Protein AF-A0A0R3UGG4-F1 (afdb_monomer_lite)

Secondary structure (DSSP, 8-state):
-EEEEEE---SEETTEE-S---S-SSEEEEEE-SS-EEEEEEEEEEEETTTEEEEEEEEEETT-SSPEEEEEEEE----SSSPPPHHHHHHHHHHHHHHHHHS---TTSPPPEEEE-

Foldseek 3Di:
DEEEEEEEAACDDPNDGFDDDPADPAAWDWDDDPVFIKIKHFPDWDDDDDFWIKTWIFIGTPPGDHTDTYIYIYGHDQDPVDGDDPVSVVVVVVVVVVCCVVDPPDPVYDHYHYDYD

Radius of gyration: 15.1 Å; chains: 1; bounding box: 33×33×38 Å

InterPro domains:
  IPR000242 Tyrosine-specific protein phosphatase, PTPase domain [PF00102] (5-116)
  IPR000242 Tyrosine-specific protein phosphatase, PTPase domain [PR00700] (68-85)
  IPR000242 Tyrosine-specific protein phosphatase, PTPase domain [PR00700] (111-117)
  IPR000242 Tyrosine-specific protein phosphatase, PTPase domain [PS50055] (1-117)
  IPR029021 Protein-tyrosine phosphatase-like [G3DSA:3.90.190.10] (2-117)
  IPR029021 Protein-tyrosine phosphatase-like [SSF52799] (7-117)
  IPR050348 Protein-Tyrosine Phosphatase [PTHR19134] (8-116)

Sequence (117 aa):
MSLFVSLLPRVQEDGKRKCEQYWPDEGTEIFVSATRSVRVTNVKEVTFGKNLISRMLLIQPLNETVPLQVTQYHYTEWPDYEVPDLDTFYELVTAQMRFMRNHSVSADHGPAIVHCR

Organism: Mesocestoides corti (NCBI:txid53468)

pLDDT: mean 77.74, std 14.3, range [47.31, 96.81]

Structure (mmCIF, N/CA/C/O backbone):
data_AF-A0A0R3UGG4-F1
#
_entry.id   AF-A0A0R3UGG4-F1
#
loop_
_atom_site.group_PDB
_atom_site.id
_atom_site.type_symbol
_atom_site.label_atom_id
_atom_site.label_alt_id
_atom_site.label_comp_id
_atom_site.label_asym_id
_atom_site.label_entity_id
_atom_site.label_seq_id
_atom_site.pdbx_PDB_ins_code
_atom_site.Cartn_x
_atom_site.Cartn_y
_atom_site.Cartn_z
_atom_site.occupancy
_atom_site.B_iso_or_equiv
_atom_site.auth_seq_id
_atom_site.auth_comp_id
_atom_site.auth_asym_id
_atom_site.auth_atom_id
_atom_site.pdbx_PDB_model_num
ATOM 1 N N . MET A 1 1 ? -2.333 4.538 -13.208 1.00 51.28 1 MET A N 1
ATOM 2 C CA . MET A 1 1 ? -2.135 4.365 -11.760 1.00 51.28 1 MET A CA 1
ATOM 3 C C . MET A 1 1 ? -3.274 3.504 -11.260 1.00 51.28 1 MET A C 1
ATOM 5 O O . MET A 1 1 ? -4.422 3.895 -11.429 1.00 51.28 1 MET A O 1
ATOM 9 N N . SER A 1 2 ? -2.973 2.303 -10.773 1.00 57.53 2 SER A N 1
ATOM 10 C CA . SER A 1 2 ? -4.003 1.325 -10.394 1.00 57.53 2 SER A CA 1
ATOM 11 C C . SER A 1 2 ? -4.303 1.414 -8.898 1.00 57.53 2 SER A C 1
ATOM 13 O O . SER A 1 2 ? -3.396 1.637 -8.093 1.00 57.53 2 SER A O 1
ATOM 15 N N . LEU A 1 3 ? -5.577 1.263 -8.532 1.00 58.97 3 LEU A N 1
ATOM 16 C CA . LEU A 1 3 ? -6.040 1.268 -7.145 1.00 58.97 3 LEU A CA 1
ATOM 17 C C . LEU A 1 3 ? -6.123 -0.154 -6.611 1.00 58.97 3 LEU A C 1
ATOM 19 O O . LEU A 1 3 ? -6.720 -1.024 -7.243 1.00 58.97 3 LEU A O 1
ATOM 23 N N . PHE A 1 4 ? -5.601 -0.358 -5.413 1.00 63.62 4 PHE A N 1
ATOM 24 C CA . PHE A 1 4 ? -5.751 -1.605 -4.693 1.00 63.62 4 PHE A CA 1
ATOM 25 C C . PHE A 1 4 ? -6.265 -1.300 -3.277 1.00 63.62 4 PHE A C 1
ATOM 27 O O . PHE A 1 4 ? -5.680 -0.512 -2.541 1.00 63.62 4 PHE A O 1
ATOM 34 N N . VAL A 1 5 ? -7.397 -1.877 -2.892 1.00 60.16 5 VAL A N 1
ATOM 35 C CA . VAL A 1 5 ? -8.020 -1.694 -1.578 1.00 60.16 5 VAL A CA 1
ATOM 36 C C . VAL A 1 5 ? -7.999 -3.033 -0.850 1.00 60.16 5 VAL A C 1
ATOM 38 O O . VAL A 1 5 ? -8.557 -4.027 -1.309 1.00 60.16 5 VAL A O 1
ATOM 41 N N . SER A 1 6 ? -7.335 -3.041 0.296 1.00 61.34 6 SER A N 1
ATOM 42 C CA . SER A 1 6 ? -7.209 -4.163 1.215 1.00 61.34 6 SER A CA 1
ATOM 43 C C . SER A 1 6 ? -8.036 -3.875 2.457 1.00 61.34 6 SER A C 1
ATOM 45 O O . SER A 1 6 ? -7.702 -2.987 3.244 1.00 61.34 6 SER A O 1
ATOM 47 N N . LEU A 1 7 ? -9.103 -4.640 2.653 1.00 61.28 7 LEU A N 1
ATOM 48 C CA . LEU A 1 7 ? -9.896 -4.630 3.878 1.00 61.28 7 LEU A CA 1
ATOM 49 C C . LEU A 1 7 ? -9.436 -5.830 4.709 1.00 61.28 7 LEU A C 1
ATOM 51 O O . LEU A 1 7 ? -9.958 -6.932 4.552 1.00 61.28 7 LEU A O 1
ATOM 55 N N . LEU A 1 8 ? -8.394 -5.651 5.521 1.00 59.16 8 LEU A N 1
ATOM 56 C CA . LEU A 1 8 ? -7.836 -6.735 6.325 1.00 59.16 8 LEU A CA 1
ATOM 57 C C . LEU A 1 8 ? -7.867 -6.346 7.806 1.00 59.16 8 LEU A C 1
ATOM 59 O O . LEU A 1 8 ? -7.164 -5.417 8.195 1.00 59.16 8 LEU A O 1
ATOM 63 N N . PRO A 1 9 ? -8.577 -7.088 8.672 1.00 52.25 9 PRO A N 1
ATOM 64 C CA . PRO A 1 9 ? -8.192 -7.099 10.074 1.00 52.25 9 PRO A CA 1
ATOM 65 C C . PRO A 1 9 ? -6.745 -7.608 10.168 1.00 52.25 9 PRO A C 1
ATOM 67 O O . PRO A 1 9 ? -6.289 -8.349 9.289 1.00 52.25 9 PRO A O 1
ATOM 70 N N . ARG A 1 10 ? -6.010 -7.154 11.191 1.00 52.47 10 ARG A N 1
ATOM 71 C CA . ARG A 1 10 ? -4.578 -7.425 11.432 1.00 52.47 10 ARG A CA 1
ATOM 72 C C . ARG A 1 10 ? -4.124 -8.802 10.918 1.00 52.47 10 ARG A C 1
ATOM 74 O O . ARG A 1 10 ? -4.819 -9.804 11.074 1.00 52.47 10 ARG A O 1
ATOM 81 N N . VAL A 1 11 ? -2.891 -8.878 10.400 1.00 52.00 11 VAL A N 1
ATOM 82 C CA . VAL A 1 11 ? -2.247 -10.120 9.900 1.00 52.00 11 VAL A CA 1
ATOM 83 C C . VAL A 1 11 ? -2.361 -11.290 10.905 1.00 52.00 11 VAL A C 1
ATOM 85 O O . VAL A 1 11 ? -2.366 -12.460 10.504 1.00 52.00 11 VAL A O 1
ATOM 88 N N . GLN A 1 12 ? -2.546 -10.985 12.197 1.00 47.31 12 GLN A N 1
ATOM 89 C CA . GLN A 1 12 ? -2.739 -11.936 13.285 1.00 47.31 12 GLN A CA 1
ATOM 90 C C . GLN A 1 12 ? -3.948 -11.566 14.176 1.00 47.31 12 GLN A C 1
ATOM 92 O O . GLN A 1 12 ? -3.874 -10.616 14.951 1.00 47.31 12 GLN A O 1
ATOM 97 N N . GLU A 1 13 ? -5.042 -12.325 14.029 1.00 52.72 13 GLU A N 1
ATOM 98 C CA . GLU A 1 13 ? -6.228 -12.468 14.905 1.00 52.72 13 GLU A CA 1
ATOM 99 C C . GLU A 1 13 ? -6.103 -13.702 15.815 1.00 52.72 13 GLU A C 1
ATOM 101 O O . GLU A 1 13 ? -6.161 -14.812 15.284 1.00 52.72 13 GLU A O 1
ATOM 106 N N . ASP A 1 14 ? -5.919 -13.570 17.134 1.00 52.69 14 ASP A N 1
ATOM 107 C CA . ASP A 1 14 ? -6.029 -14.696 18.089 1.00 52.69 14 ASP A CA 1
ATOM 108 C C . ASP A 1 14 ? -5.084 -15.889 17.780 1.00 52.69 14 ASP A C 1
ATOM 110 O O . ASP A 1 14 ? -5.437 -17.068 17.850 1.00 52.69 14 ASP A O 1
ATOM 114 N N . GLY A 1 15 ? -3.862 -15.577 17.327 1.00 50.62 15 GLY A N 1
ATOM 115 C CA . GLY A 1 15 ? -2.847 -16.569 16.945 1.00 50.62 15 GLY A CA 1
ATOM 116 C C . GLY A 1 15 ? -3.065 -17.242 15.581 1.00 50.62 15 GLY A C 1
ATOM 117 O O . GLY A 1 15 ? -2.235 -18.052 15.165 1.00 50.62 15 GLY A O 1
ATOM 118 N N . LYS A 1 16 ? -4.128 -16.899 14.839 1.00 47.97 16 LYS A N 1
ATOM 119 C CA . LYS A 1 16 ? -4.399 -17.415 13.486 1.00 47.97 16 LYS A CA 1
ATOM 120 C C . LYS A 1 16 ? -4.034 -16.377 12.418 1.00 47.97 16 LYS A C 1
ATOM 122 O O . LYS A 1 16 ? -4.574 -15.272 12.404 1.00 47.97 16 LYS A O 1
ATOM 127 N N . ARG A 1 17 ? -3.155 -16.753 11.474 1.00 53.50 17 ARG A N 1
ATOM 128 C CA . ARG A 1 17 ? -2.850 -15.951 10.268 1.00 53.50 17 ARG A CA 1
ATOM 129 C C . ARG A 1 17 ? -4.136 -15.723 9.473 1.00 53.50 17 ARG A C 1
ATOM 131 O O . ARG A 1 17 ? -4.807 -16.685 9.084 1.00 53.50 17 ARG A O 1
ATOM 138 N N . LYS A 1 18 ? -4.507 -14.453 9.279 1.00 55.84 18 LYS A N 1
ATOM 139 C CA . LYS A 1 18 ? -5.716 -14.068 8.536 1.00 55.84 18 LYS A CA 1
ATOM 140 C C . LYS A 1 18 ? -5.447 -13.832 7.051 1.00 55.84 18 LYS A C 1
ATOM 142 O O . LYS A 1 18 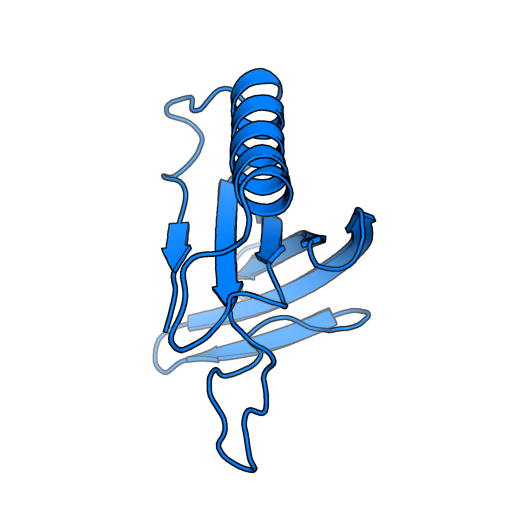? -6.250 -14.257 6.225 1.00 55.84 18 LYS A O 1
ATOM 147 N N . CYS A 1 19 ? -4.31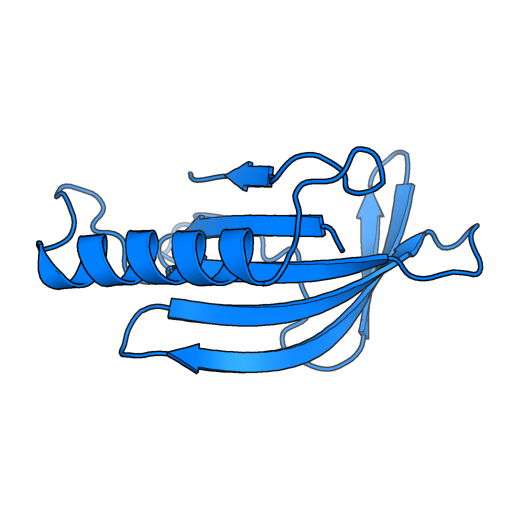0 -13.222 6.729 1.00 64.19 19 CYS A N 1
ATOM 148 C CA . CYS A 1 19 ? -3.846 -12.971 5.370 1.00 64.19 19 CYS A CA 1
ATOM 149 C C . CYS A 1 19 ? -2.316 -13.038 5.323 1.00 64.19 19 CYS A C 1
ATOM 151 O O . CYS A 1 19 ? -1.648 -12.825 6.335 1.00 64.19 19 CYS A O 1
ATOM 153 N N . GLU A 1 20 ? -1.780 -13.342 4.148 1.00 72.94 20 GLU A N 1
ATOM 154 C CA . GLU A 1 20 ? -0.356 -13.209 3.871 1.00 72.94 20 GLU A CA 1
ATOM 155 C C . GLU A 1 20 ? -0.027 -11.748 3.579 1.00 72.94 20 GLU A C 1
ATOM 157 O O . GLU A 1 20 ? -0.758 -11.072 2.856 1.00 72.94 20 GLU A O 1
ATOM 162 N N . GLN A 1 21 ? 1.083 -11.261 4.119 1.00 82.12 21 GLN A N 1
ATOM 163 C CA . GLN A 1 21 ? 1.595 -9.949 3.760 1.00 82.12 21 GLN A CA 1
ATOM 164 C C . GLN A 1 21 ? 2.250 -10.037 2.376 1.00 82.12 21 GLN A C 1
ATOM 166 O O . GLN A 1 21 ? 3.321 -10.612 2.216 1.00 82.12 21 GLN A O 1
ATOM 171 N N . TYR A 1 22 ? 1.581 -9.486 1.362 1.00 86.56 22 TYR A N 1
ATOM 172 C CA . TYR A 1 22 ? 2.038 -9.490 -0.037 1.00 86.56 22 TYR A CA 1
ATOM 173 C C . TYR A 1 22 ? 2.685 -8.155 -0.458 1.00 86.56 22 TYR A C 1
ATOM 175 O O . TYR A 1 22 ? 2.758 -7.833 -1.645 1.00 86.56 22 TYR A O 1
ATOM 183 N N . TRP A 1 23 ? 3.124 -7.353 0.515 1.00 91.94 23 TRP A N 1
ATOM 184 C CA . TRP A 1 23 ? 3.837 -6.090 0.316 1.00 91.94 23 TRP A CA 1
ATOM 185 C C . TRP A 1 23 ? 5.013 -5.986 1.300 1.00 91.94 23 TRP A C 1
ATOM 187 O O . TRP A 1 23 ? 4.919 -6.508 2.412 1.00 91.94 23 TRP A O 1
ATOM 197 N N . PRO A 1 24 ? 6.098 -5.282 0.944 1.00 93.25 24 PRO A N 1
ATOM 198 C CA . PRO A 1 24 ? 7.182 -5.016 1.882 1.00 93.25 24 PRO A CA 1
ATOM 199 C C . PRO A 1 24 ? 6.785 -3.894 2.850 1.00 93.25 24 PRO A C 1
ATOM 201 O O . PRO A 1 24 ? 6.203 -2.893 2.422 1.00 93.25 24 PRO A O 1
ATOM 204 N N . ASP A 1 25 ? 7.126 -4.023 4.133 1.00 87.44 25 ASP A N 1
ATOM 205 C CA . ASP A 1 25 ? 6.950 -2.921 5.093 1.00 87.44 25 ASP A CA 1
ATOM 206 C C . ASP A 1 25 ? 7.865 -1.745 4.740 1.00 87.44 25 ASP A C 1
ATOM 208 O O . ASP A 1 25 ? 7.406 -0.611 4.626 1.00 87.44 25 ASP A O 1
ATOM 212 N N . GLU A 1 26 ? 9.135 -2.023 4.438 1.00 88.69 26 GLU A N 1
ATOM 213 C CA . GLU A 1 26 ? 10.111 -1.027 3.999 1.00 88.69 26 GLU A CA 1
ATOM 214 C C . GLU A 1 26 ? 10.951 -1.542 2.826 1.00 88.69 26 GLU A C 1
ATOM 216 O O . GLU A 1 26 ? 11.255 -2.730 2.708 1.00 88.69 26 GLU A O 1
ATOM 221 N N . GLY A 1 27 ? 11.373 -0.628 1.953 1.00 93.12 27 GLY A N 1
ATOM 222 C CA . GLY A 1 27 ? 12.307 -0.946 0.880 1.00 93.12 27 GLY A CA 1
ATOM 223 C C . GLY A 1 27 ? 11.687 -1.786 -0.237 1.00 93.12 27 GLY A C 1
ATOM 224 O O . GLY A 1 27 ? 10.615 -1.467 -0.751 1.00 93.12 27 GLY A O 1
ATOM 225 N N . THR A 1 28 ? 12.425 -2.795 -0.703 1.00 96.31 28 THR A N 1
ATOM 226 C CA . THR A 1 28 ? 12.089 -3.580 -1.898 1.00 96.31 28 THR A CA 1
ATOM 227 C C . THR A 1 28 ? 12.186 -5.071 -1.623 1.00 96.31 28 THR A C 1
ATOM 229 O O . THR A 1 28 ? 13.206 -5.538 -1.127 1.00 96.31 28 THR A O 1
ATOM 232 N N . GLU A 1 29 ? 11.172 -5.819 -2.045 1.00 96.62 29 GLU A N 1
ATOM 233 C CA . GLU A 1 29 ? 11.115 -7.276 -1.936 1.00 96.62 29 GLU A CA 1
ATOM 234 C C . GLU A 1 29 ? 10.693 -7.908 -3.270 1.00 96.62 29 GLU A C 1
ATOM 236 O O . GLU A 1 29 ? 10.048 -7.272 -4.109 1.00 96.62 29 GLU A O 1
ATOM 241 N N . ILE A 1 30 ? 11.102 -9.157 -3.505 1.00 96.00 30 ILE A N 1
ATOM 242 C CA . ILE A 1 30 ? 10.707 -9.929 -4.686 1.00 96.00 30 ILE A CA 1
ATOM 243 C C . ILE A 1 30 ? 9.663 -10.961 -4.270 1.00 96.00 30 ILE A C 1
ATOM 245 O O . ILE A 1 30 ? 9.962 -11.882 -3.516 1.00 96.00 30 ILE A O 1
ATOM 249 N N . PHE A 1 31 ? 8.468 -10.846 -4.841 1.00 93.94 31 PHE A N 1
ATOM 250 C CA . PHE A 1 31 ? 7.380 -11.800 -4.660 1.00 93.94 31 PHE A CA 1
ATOM 251 C C . PHE A 1 31 ? 7.313 -12.734 -5.867 1.00 93.94 31 PHE A C 1
ATOM 253 O O . PHE A 1 31 ? 7.332 -12.289 -7.019 1.00 93.94 31 PHE A O 1
ATOM 260 N N . VAL A 1 32 ? 7.232 -14.039 -5.607 1.00 93.62 32 VAL A N 1
ATOM 261 C CA . VAL A 1 32 ? 7.241 -15.087 -6.634 1.00 93.62 32 VAL A CA 1
ATOM 262 C C . VAL A 1 32 ? 6.017 -15.980 -6.480 1.00 93.62 32 VAL A C 1
ATOM 264 O O . VAL A 1 32 ? 5.666 -16.414 -5.388 1.00 93.62 32 VAL A O 1
ATOM 267 N N . SER A 1 33 ? 5.385 -16.276 -7.607 1.00 88.88 33 SER A N 1
ATOM 268 C CA . SER A 1 33 ? 4.333 -17.278 -7.770 1.00 88.88 33 SER A CA 1
ATOM 269 C C . SER A 1 33 ? 4.789 -18.341 -8.771 1.00 88.88 33 SER A C 1
ATOM 271 O O . SER A 1 33 ? 5.823 -18.190 -9.420 1.00 88.88 33 SER A O 1
ATOM 273 N N . ALA A 1 34 ? 3.982 -19.385 -8.974 1.00 90.81 34 ALA A N 1
ATOM 274 C CA . ALA A 1 34 ? 4.283 -20.434 -9.951 1.00 90.81 34 ALA A CA 1
ATOM 275 C C . ALA A 1 34 ? 4.472 -19.920 -11.396 1.00 90.81 34 ALA A C 1
ATOM 277 O O . ALA A 1 34 ? 5.113 -20.592 -12.197 1.00 90.81 34 ALA A O 1
ATOM 278 N N . THR A 1 35 ? 3.910 -18.755 -11.743 1.00 91.38 35 THR A N 1
ATOM 279 C CA . THR A 1 35 ? 3.911 -18.238 -13.126 1.00 91.38 35 THR A CA 1
ATOM 280 C C . THR A 1 35 ? 4.534 -16.854 -13.282 1.00 91.38 35 THR A C 1
ATOM 282 O O . THR A 1 35 ? 4.770 -16.420 -14.408 1.00 91.38 35 THR A O 1
ATOM 285 N N . ARG A 1 36 ? 4.774 -16.128 -12.184 1.00 90.12 36 ARG A N 1
ATOM 286 C CA . ARG A 1 36 ? 5.201 -14.721 -12.211 1.00 90.12 36 ARG A CA 1
ATOM 287 C C . ARG A 1 36 ? 6.123 -14.392 -11.052 1.00 90.12 36 ARG A C 1
ATOM 289 O O . ARG A 1 36 ? 5.875 -14.840 -9.936 1.00 90.12 36 ARG A O 1
ATOM 296 N N . SER A 1 37 ? 7.080 -13.512 -11.317 1.00 95.25 37 SER A N 1
ATOM 297 C CA . SER A 1 37 ? 7.943 -12.894 -10.313 1.00 95.25 37 SER A CA 1
ATOM 298 C C . SER A 1 37 ? 7.897 -11.383 -10.475 1.00 95.25 37 SER A C 1
ATOM 300 O O . SER A 1 37 ? 8.099 -10.869 -11.579 1.00 95.25 37 SER A O 1
ATOM 302 N N . VAL A 1 38 ? 7.640 -10.675 -9.381 1.00 95.94 38 VAL A N 1
ATOM 303 C CA . VAL A 1 38 ? 7.556 -9.214 -9.353 1.00 95.94 38 VAL A CA 1
ATOM 304 C C . VAL A 1 38 ? 8.469 -8.662 -8.269 1.00 95.94 38 VAL A C 1
ATOM 306 O O . VAL A 1 38 ? 8.554 -9.205 -7.172 1.00 95.94 38 VAL A O 1
ATOM 309 N N . ARG A 1 39 ? 9.149 -7.564 -8.574 1.00 96.75 39 ARG A N 1
ATOM 310 C CA . ARG A 1 39 ? 9.808 -6.705 -7.595 1.00 96.75 39 ARG A CA 1
ATOM 311 C C . ARG A 1 39 ? 8.793 -5.674 -7.122 1.00 96.75 39 ARG A C 1
ATOM 313 O O . ARG A 1 39 ? 8.217 -4.973 -7.949 1.00 96.75 39 ARG A O 1
ATOM 320 N N . VAL A 1 40 ? 8.582 -5.584 -5.818 1.00 96.56 40 VAL A N 1
ATOM 321 C CA . VAL A 1 40 ? 7.678 -4.614 -5.199 1.00 96.56 40 VAL A CA 1
ATOM 322 C C . VAL A 1 40 ? 8.497 -3.703 -4.302 1.00 96.56 40 VAL A C 1
ATOM 324 O O . VAL A 1 40 ? 9.238 -4.183 -3.451 1.00 96.56 40 VAL A O 1
ATOM 327 N N . THR A 1 41 ? 8.359 -2.396 -4.484 1.00 96.81 41 THR A N 1
ATOM 328 C CA . THR A 1 41 ? 9.013 -1.378 -3.657 1.00 96.81 41 THR A CA 1
ATOM 329 C C . THR A 1 41 ? 7.957 -0.553 -2.937 1.00 96.81 41 THR A C 1
ATOM 331 O O . THR A 1 41 ? 7.093 0.026 -3.598 1.00 96.81 41 THR A O 1
ATOM 334 N N . ASN A 1 42 ? 8.035 -0.462 -1.607 1.00 96.44 42 ASN A N 1
ATOM 335 C CA . ASN A 1 42 ? 7.242 0.490 -0.830 1.00 96.44 42 ASN A CA 1
ATOM 336 C C . ASN A 1 42 ? 7.951 1.847 -0.833 1.00 96.44 42 ASN A C 1
ATOM 338 O O . ASN A 1 42 ? 9.010 2.017 -0.232 1.00 96.44 42 ASN A O 1
ATOM 342 N N . VAL A 1 43 ? 7.388 2.802 -1.571 1.00 96.06 43 VAL A N 1
ATOM 343 C CA . VAL A 1 43 ? 7.974 4.138 -1.763 1.00 96.06 43 VAL A CA 1
ATOM 344 C C . VAL A 1 43 ? 7.533 5.097 -0.669 1.00 96.06 43 VAL A C 1
ATOM 346 O O . VAL A 1 43 ? 8.264 6.017 -0.306 1.00 96.06 43 VAL A O 1
ATOM 349 N N . LYS A 1 44 ? 6.302 4.931 -0.186 1.00 93.31 44 LYS A N 1
ATOM 350 C CA . LYS A 1 44 ? 5.704 5.845 0.777 1.00 93.31 44 LYS A CA 1
ATOM 351 C C . LYS A 1 44 ? 4.576 5.159 1.515 1.00 93.31 44 LYS A C 1
ATOM 353 O O . LYS A 1 44 ? 3.658 4.652 0.878 1.00 93.31 44 LYS A O 1
ATOM 358 N N . GLU A 1 45 ? 4.586 5.294 2.830 1.00 93.44 45 GLU A N 1
ATOM 359 C CA . GLU A 1 45 ? 3.487 4.911 3.703 1.00 93.44 45 GLU A CA 1
ATOM 360 C C . GLU A 1 45 ? 2.967 6.138 4.460 1.00 93.44 45 GLU A C 1
ATOM 362 O O . GLU A 1 45 ? 3.739 7.003 4.878 1.00 93.44 45 GLU A O 1
ATOM 367 N N . VAL A 1 46 ? 1.645 6.253 4.583 1.00 90.81 46 VAL A N 1
ATOM 368 C CA . VAL A 1 46 ? 0.979 7.294 5.371 1.00 90.81 46 VAL A CA 1
ATOM 369 C C . VAL A 1 46 ? -0.174 6.670 6.138 1.00 90.81 46 VAL A C 1
ATOM 371 O O . VAL A 1 46 ? -1.069 6.083 5.531 1.00 90.81 46 VAL A O 1
ATOM 374 N N . THR A 1 47 ? -0.188 6.864 7.451 1.00 88.44 47 THR A N 1
ATOM 375 C CA . THR A 1 47 ? -1.313 6.481 8.308 1.00 88.44 47 THR A CA 1
ATOM 376 C C . THR A 1 47 ? -2.282 7.649 8.445 1.00 88.44 47 THR A C 1
ATOM 378 O O . THR A 1 47 ? -1.891 8.767 8.786 1.00 88.44 47 THR A O 1
ATOM 381 N N . PHE A 1 48 ? -3.555 7.386 8.172 1.00 81.00 48 PHE A N 1
ATOM 382 C CA . PHE A 1 48 ? -4.673 8.299 8.355 1.00 81.00 48 PHE A CA 1
ATOM 383 C C . PHE A 1 48 ? -5.556 7.778 9.488 1.00 81.00 48 PHE A C 1
ATOM 385 O O . PHE A 1 48 ? -5.988 6.627 9.468 1.00 81.00 48 PHE A O 1
ATOM 392 N N . GLY A 1 49 ? -5.836 8.629 10.474 1.00 76.75 49 GLY A N 1
ATOM 393 C CA . GLY A 1 49 ? -6.641 8.219 11.623 1.00 76.75 49 GLY A CA 1
ATOM 394 C C . GLY A 1 49 ? -5.989 7.065 12.390 1.00 76.75 49 GLY A C 1
ATOM 395 O O . GLY A 1 49 ? -4.769 7.027 12.550 1.00 76.75 49 GLY A O 1
ATOM 396 N N . LYS A 1 50 ? -6.811 6.138 12.890 1.00 73.31 50 LYS A N 1
ATOM 397 C CA . LYS A 1 50 ? -6.351 4.990 13.694 1.00 73.31 50 LYS A CA 1
ATOM 398 C C . LYS A 1 50 ? -6.198 3.697 12.894 1.00 73.31 50 LYS A C 1
ATOM 400 O O . LYS A 1 50 ? -5.493 2.795 13.326 1.00 73.31 50 LYS A O 1
ATOM 405 N N . ASN A 1 51 ? -6.867 3.610 11.752 1.00 77.12 51 ASN A N 1
ATOM 406 C CA . ASN A 1 51 ? -7.257 2.342 11.144 1.00 77.12 51 ASN A CA 1
ATOM 407 C C . ASN A 1 51 ? -7.071 2.313 9.619 1.00 77.12 51 ASN A C 1
ATOM 409 O O . ASN A 1 51 ? -7.397 1.305 9.001 1.00 77.12 51 ASN A O 1
ATOM 413 N N . LEU A 1 52 ? -6.547 3.379 9.000 1.00 82.38 52 LEU A N 1
ATOM 414 C CA . LEU A 1 52 ? -6.306 3.440 7.560 1.00 82.38 52 LEU A CA 1
ATOM 415 C C . LEU A 1 52 ? -4.834 3.728 7.256 1.00 82.38 52 LEU A C 1
ATOM 417 O O . LEU A 1 52 ? -4.299 4.775 7.606 1.00 82.38 52 LEU A O 1
ATOM 421 N N . ILE A 1 53 ? -4.193 2.830 6.517 1.00 88.19 53 ILE A N 1
ATOM 422 C CA . ILE A 1 53 ? -2.829 2.996 6.011 1.00 88.19 53 ILE A CA 1
ATOM 423 C C . ILE A 1 53 ? -2.887 3.120 4.488 1.00 88.19 53 ILE A C 1
ATOM 425 O O . ILE A 1 53 ? -3.548 2.337 3.815 1.00 88.19 53 ILE A O 1
ATOM 429 N N . SER A 1 54 ? -2.187 4.096 3.921 1.00 87.69 54 SER A N 1
ATOM 430 C CA . SER A 1 54 ? -2.016 4.256 2.477 1.00 87.69 54 SER A CA 1
ATOM 431 C C . SER A 1 54 ? -0.569 3.989 2.096 1.00 87.69 54 SER A C 1
ATOM 433 O O . SER A 1 54 ? 0.325 4.664 2.603 1.00 87.69 54 SER A O 1
ATOM 435 N N . ARG A 1 55 ? -0.340 3.092 1.136 1.00 91.62 55 ARG A N 1
ATOM 436 C CA . ARG A 1 55 ? 0.984 2.803 0.572 1.00 91.62 55 ARG A CA 1
ATOM 437 C C . ARG A 1 55 ? 1.057 3.154 -0.901 1.00 91.62 55 ARG A C 1
ATOM 439 O O . ARG A 1 55 ? 0.141 2.854 -1.663 1.00 91.62 55 ARG A O 1
ATOM 446 N N . MET A 1 56 ? 2.160 3.762 -1.313 1.00 91.88 56 MET A N 1
ATOM 447 C CA . MET A 1 56 ? 2.542 3.882 -2.714 1.00 91.88 56 MET A CA 1
ATOM 448 C C . MET A 1 56 ? 3.546 2.781 -3.033 1.00 91.88 56 MET A C 1
ATOM 450 O O . MET A 1 56 ? 4.673 2.798 -2.541 1.00 91.88 56 MET A O 1
ATOM 454 N N . LEU A 1 57 ? 3.126 1.837 -3.865 1.00 93.88 57 LEU A N 1
ATOM 455 C CA . LEU A 1 57 ? 3.919 0.693 -4.279 1.00 93.88 57 LEU A CA 1
ATOM 456 C C . LEU A 1 57 ? 4.346 0.857 -5.737 1.00 93.88 57 LEU A C 1
ATOM 458 O O . LEU A 1 57 ? 3.542 1.236 -6.590 1.00 93.88 57 LEU A O 1
ATOM 462 N N . LEU A 1 58 ? 5.600 0.530 -6.034 1.00 94.19 58 LEU A N 1
ATOM 463 C CA . LEU A 1 58 ? 6.064 0.297 -7.399 1.00 94.19 58 LEU A CA 1
ATOM 464 C C . LEU A 1 58 ? 6.170 -1.207 -7.613 1.00 94.19 58 LEU A C 1
ATOM 466 O O . LEU A 1 58 ? 6.932 -1.872 -6.919 1.00 94.19 58 LEU A O 1
ATOM 470 N N . ILE A 1 59 ? 5.399 -1.737 -8.558 1.00 93.44 59 ILE A N 1
ATOM 471 C CA . ILE A 1 59 ? 5.361 -3.162 -8.887 1.00 93.44 59 ILE A CA 1
ATOM 472 C C . ILE A 1 59 ? 5.967 -3.348 -10.271 1.00 93.44 59 ILE A C 1
ATOM 474 O O . ILE A 1 59 ? 5.438 -2.844 -11.258 1.00 93.44 59 ILE A O 1
ATOM 478 N N . GLN A 1 60 ? 7.066 -4.085 -10.354 1.00 95.00 60 GLN A N 1
ATOM 479 C CA . GLN A 1 60 ? 7.797 -4.328 -11.590 1.00 95.00 60 GLN A CA 1
ATOM 480 C C . GLN A 1 60 ? 7.920 -5.834 -11.842 1.00 95.00 60 GLN A C 1
ATOM 482 O O . GLN A 1 60 ? 8.640 -6.513 -11.103 1.00 95.00 60 GLN A O 1
ATOM 487 N N . PRO A 1 61 ? 7.275 -6.385 -12.883 1.00 94.81 61 PRO A N 1
ATOM 488 C CA . PRO A 1 61 ? 7.587 -7.730 -13.354 1.00 94.81 61 PRO A CA 1
ATOM 489 C C . PRO A 1 61 ? 9.080 -7.854 -13.669 1.00 94.81 61 PRO A C 1
ATOM 491 O O . PRO A 1 61 ? 9.659 -6.964 -14.286 1.00 94.81 61 PRO A O 1
ATOM 494 N N . LEU A 1 62 ? 9.736 -8.939 -13.244 1.00 93.75 62 LEU A N 1
ATOM 495 C CA . LEU A 1 62 ? 11.194 -9.069 -13.416 1.00 93.75 62 LEU A CA 1
ATOM 496 C C . LEU A 1 62 ? 11.640 -9.118 -14.887 1.00 93.75 62 LEU A C 1
ATOM 498 O O . LEU A 1 62 ? 12.810 -8.886 -15.181 1.00 93.75 62 LEU A O 1
ATOM 502 N N . ASN A 1 63 ? 10.716 -9.419 -15.795 1.00 92.06 63 ASN A N 1
ATOM 503 C CA . ASN A 1 63 ? 10.907 -9.436 -17.241 1.00 92.06 63 ASN A CA 1
ATOM 504 C C . ASN A 1 63 ? 10.547 -8.102 -17.926 1.00 92.06 63 ASN A C 1
ATOM 506 O O . ASN A 1 63 ? 10.660 -8.008 -19.146 1.00 92.06 63 ASN A O 1
ATOM 510 N N . GLU A 1 64 ? 10.114 -7.089 -17.174 1.00 90.50 64 GLU A N 1
ATOM 511 C CA . GLU A 1 64 ? 9.714 -5.776 -17.683 1.00 90.50 64 GLU A CA 1
ATOM 512 C C . GLU A 1 64 ? 10.572 -4.654 -17.082 1.00 90.50 64 GLU A C 1
ATOM 514 O O . GLU A 1 64 ? 11.095 -4.742 -15.969 1.00 90.50 64 GLU A O 1
ATOM 519 N N . THR A 1 65 ? 10.735 -3.560 -17.824 1.00 88.75 65 THR A N 1
ATOM 520 C CA . THR A 1 65 ? 11.588 -2.430 -17.417 1.00 88.75 65 THR A CA 1
ATOM 521 C C . THR A 1 65 ? 10.820 -1.313 -16.722 1.00 88.75 65 THR A C 1
ATOM 523 O O . THR A 1 65 ? 11.416 -0.552 -15.963 1.00 88.75 65 THR A O 1
ATOM 526 N N . VAL A 1 66 ? 9.511 -1.212 -16.958 1.00 89.69 66 VAL A N 1
ATOM 527 C CA . VAL A 1 66 ? 8.679 -0.114 -16.459 1.00 89.69 66 VAL A CA 1
ATOM 528 C C . VAL A 1 66 ? 7.869 -0.591 -15.250 1.00 89.69 66 VAL A C 1
ATOM 530 O O . VAL A 1 66 ? 7.068 -1.514 -15.392 1.00 89.69 66 VAL A O 1
ATOM 533 N N . PRO A 1 67 ? 8.045 0.010 -14.059 1.00 91.50 67 PRO A N 1
ATOM 534 C CA . PRO A 1 67 ? 7.222 -0.313 -12.904 1.00 91.50 67 PRO A CA 1
ATOM 535 C C . PRO A 1 67 ? 5.817 0.286 -13.034 1.00 91.50 67 PRO A C 1
ATOM 537 O O . PRO A 1 67 ? 5.639 1.429 -13.459 1.00 91.50 67 PRO A O 1
ATOM 540 N N . LEU A 1 68 ? 4.816 -0.457 -12.571 1.00 89.50 68 LEU A N 1
ATOM 541 C CA . LEU A 1 68 ? 3.472 0.049 -12.334 1.00 89.50 68 LEU A CA 1
ATOM 542 C C . LEU A 1 68 ? 3.403 0.700 -10.950 1.00 89.50 68 LEU A C 1
ATOM 544 O O . LEU A 1 68 ? 3.668 0.052 -9.939 1.00 89.50 68 LEU A O 1
ATOM 548 N N . GLN A 1 69 ? 2.971 1.958 -10.895 1.00 89.44 69 GLN A N 1
ATOM 549 C CA . GLN A 1 69 ? 2.634 2.607 -9.631 1.00 89.44 69 GLN A CA 1
ATOM 550 C C . GLN A 1 69 ? 1.215 2.233 -9.186 1.00 89.44 69 GLN A C 1
ATOM 552 O O . GLN A 1 69 ? 0.233 2.478 -9.902 1.00 89.44 69 GLN A O 1
ATOM 557 N N . VAL A 1 70 ? 1.122 1.682 -7.978 1.00 87.69 70 VAL A N 1
ATOM 558 C CA . VAL A 1 70 ? -0.112 1.249 -7.321 1.00 87.69 70 VAL A CA 1
ATOM 559 C C . VAL A 1 70 ? -0.263 1.974 -5.991 1.00 87.69 70 VAL A C 1
ATOM 561 O O . VAL A 1 70 ? 0.696 2.122 -5.238 1.00 87.69 70 VAL A O 1
ATOM 564 N N . THR A 1 71 ? -1.479 2.415 -5.685 1.00 86.56 71 THR A N 1
ATOM 565 C CA . THR A 1 71 ? -1.822 2.885 -4.340 1.00 86.56 71 THR A CA 1
ATOM 566 C C . THR A 1 71 ? -2.611 1.800 -3.629 1.00 86.56 71 THR A C 1
ATOM 568 O O . THR A 1 71 ? -3.687 1.428 -4.096 1.00 86.56 71 THR A O 1
ATOM 571 N N . GLN A 1 72 ? -2.071 1.300 -2.517 1.00 87.88 72 GLN A N 1
ATOM 572 C CA . GLN A 1 72 ? -2.774 0.404 -1.608 1.00 87.88 72 GLN A CA 1
ATOM 573 C C . GLN A 1 72 ? -3.414 1.222 -0.485 1.00 87.88 72 GLN A C 1
ATOM 575 O O . GLN A 1 72 ? -2.707 1.933 0.223 1.00 87.88 72 GLN A O 1
ATOM 580 N N . TYR A 1 73 ? -4.717 1.066 -0.272 1.00 85.56 73 TYR A N 1
ATOM 581 C CA . TYR A 1 73 ? -5.364 1.446 0.985 1.00 85.56 73 TYR A CA 1
ATOM 582 C C . TYR A 1 73 ? -5.582 0.194 1.819 1.00 85.56 73 TYR A C 1
ATOM 584 O O . TYR A 1 73 ? -6.195 -0.756 1.346 1.00 85.56 73 TYR A O 1
ATOM 592 N N . HIS A 1 74 ? -5.064 0.185 3.037 1.00 85.50 74 HIS A N 1
ATOM 593 C CA . HIS A 1 74 ? -5.154 -0.920 3.971 1.00 85.50 74 HIS A CA 1
ATOM 594 C C . HIS A 1 74 ? -5.915 -0.462 5.204 1.00 85.50 74 HIS A C 1
ATOM 596 O O . HIS A 1 74 ? -5.417 0.340 5.993 1.00 85.50 74 HIS A O 1
ATOM 602 N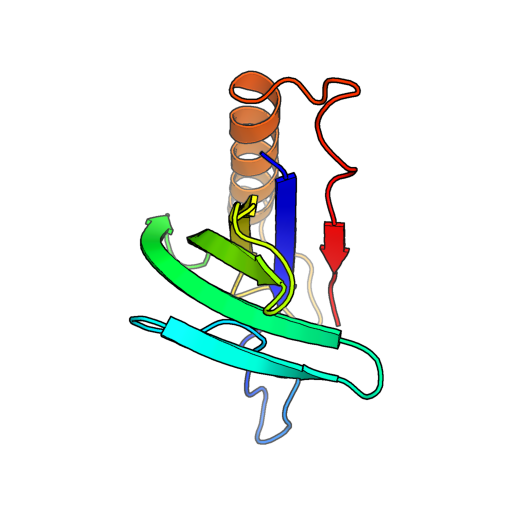 N . TYR A 1 75 ? -7.133 -0.964 5.341 1.00 80.44 75 TYR A N 1
ATOM 603 C CA . TYR A 1 75 ? -7.959 -0.710 6.503 1.00 80.44 75 TYR A CA 1
ATOM 604 C C . TYR A 1 75 ? -7.723 -1.818 7.537 1.00 80.44 75 TYR A C 1
ATOM 606 O O . TYR A 1 75 ? -8.007 -2.971 7.226 1.00 80.44 75 TYR A O 1
ATOM 614 N N . THR A 1 76 ? -7.162 -1.481 8.703 1.00 78.00 76 THR A N 1
ATOM 615 C CA . THR A 1 76 ? -6.514 -2.428 9.636 1.00 78.00 76 THR A CA 1
ATOM 616 C C . THR A 1 76 ? -7.385 -2.908 10.795 1.00 78.00 76 THR A C 1
ATOM 618 O O . THR A 1 76 ? -7.002 -3.846 11.495 1.00 78.00 76 THR A O 1
ATOM 621 N N . GLU A 1 77 ? -8.515 -2.249 11.052 1.00 73.31 77 GLU A N 1
ATOM 622 C CA . GLU A 1 77 ? -9.352 -2.486 12.240 1.00 73.31 77 GLU A CA 1
ATOM 623 C C . GLU A 1 77 ? -10.827 -2.672 11.855 1.00 73.31 77 GLU A C 1
ATOM 625 O O . GLU A 1 77 ? -11.714 -2.017 12.395 1.00 73.31 77 GLU A O 1
ATOM 630 N N . TRP A 1 78 ? -11.101 -3.551 10.882 1.00 71.44 78 TRP A N 1
ATOM 631 C CA . TRP A 1 78 ? -12.479 -3.947 10.576 1.00 71.44 78 TRP A CA 1
ATOM 632 C C . TRP A 1 78 ? -12.962 -4.967 11.619 1.00 71.44 78 TRP A C 1
ATOM 634 O O . TRP A 1 78 ? -12.310 -6.004 11.753 1.00 71.44 78 TRP A O 1
ATOM 644 N N . PRO A 1 79 ? -14.069 -4.722 12.347 1.00 66.44 79 PRO A N 1
ATOM 645 C CA . PRO A 1 79 ? -14.534 -5.654 13.371 1.00 66.44 79 PRO A CA 1
ATOM 646 C C . PRO A 1 79 ? -14.970 -6.995 12.762 1.00 66.44 79 PRO A C 1
ATOM 648 O O . PRO A 1 79 ? -15.696 -7.037 11.775 1.00 66.44 79 PRO A O 1
ATOM 651 N N . ASP A 1 80 ? -14.566 -8.108 13.371 1.00 62.50 80 ASP A N 1
ATOM 652 C CA . ASP A 1 80 ? -14.866 -9.457 12.860 1.00 62.50 80 ASP A CA 1
ATOM 653 C C . ASP A 1 80 ? -16.352 -9.833 12.901 1.00 62.50 80 ASP A C 1
ATOM 655 O O . ASP A 1 80 ? -16.847 -10.557 12.037 1.00 62.50 80 ASP A O 1
ATOM 659 N N . TYR A 1 81 ? -17.048 -9.384 13.945 1.00 61.72 81 TYR A N 1
ATOM 660 C CA . TYR A 1 81 ? -18.431 -9.772 14.238 1.00 61.72 81 TYR A CA 1
ATOM 661 C C . TYR A 1 81 ? -19.403 -8.595 14.152 1.00 61.72 81 TYR A C 1
ATOM 663 O O . TYR A 1 81 ? -20.605 -8.774 14.344 1.00 61.72 81 TYR A O 1
ATOM 671 N N . GLU A 1 82 ? -18.895 -7.398 13.865 1.00 67.06 82 GLU A N 1
ATOM 672 C CA . GLU A 1 82 ? -19.669 -6.164 13.836 1.00 67.06 82 GLU A CA 1
ATOM 673 C C . GLU A 1 82 ? -19.357 -5.373 12.567 1.00 67.06 82 GLU A C 1
ATOM 675 O O . GLU A 1 82 ? -18.331 -5.554 11.912 1.00 67.06 82 GLU A O 1
ATOM 680 N N . VAL A 1 83 ? -20.269 -4.482 12.199 1.00 70.75 83 VAL A N 1
ATOM 681 C CA . VAL A 1 83 ? -19.955 -3.461 11.204 1.00 70.75 83 VAL A CA 1
ATOM 682 C C . VAL A 1 83 ? -19.140 -2.356 11.877 1.00 70.75 83 VAL A C 1
ATOM 684 O O . VAL A 1 83 ? -19.355 -2.091 13.062 1.00 70.75 83 VAL A O 1
ATOM 687 N N . PRO A 1 84 ? -18.221 -1.696 11.155 1.00 72.31 84 PRO A N 1
ATOM 688 C CA . PRO A 1 84 ? -17.534 -0.540 11.699 1.00 72.31 84 PRO A CA 1
ATOM 689 C C . PRO A 1 84 ? -18.525 0.545 12.123 1.00 72.31 84 PRO A C 1
ATOM 691 O O . PRO A 1 84 ? -19.628 0.643 11.572 1.00 72.31 84 PRO A O 1
ATOM 694 N N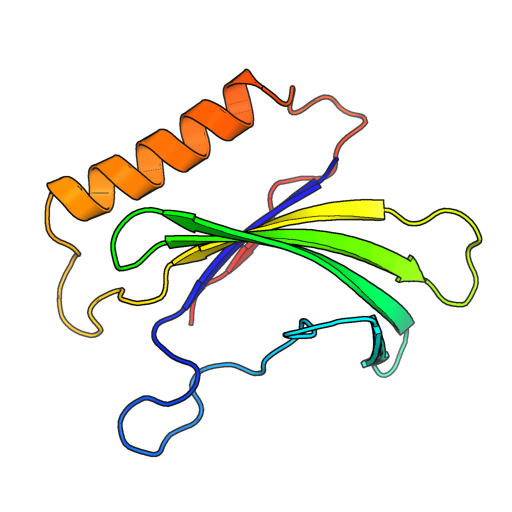 . ASP A 1 85 ? -18.120 1.385 13.075 1.00 78.31 85 ASP A N 1
ATOM 695 C CA . ASP A 1 85 ? -18.895 2.570 13.416 1.00 78.31 85 ASP A CA 1
ATOM 696 C C . ASP A 1 85 ? -19.059 3.497 12.193 1.00 78.31 85 ASP A C 1
ATOM 698 O O . ASP A 1 85 ? -18.361 3.396 11.175 1.00 78.31 85 ASP A O 1
ATOM 702 N N . LEU A 1 86 ? -20.033 4.400 12.286 1.00 81.06 86 LEU A N 1
ATOM 703 C CA . LEU A 1 86 ? -20.406 5.268 11.178 1.00 81.06 86 LEU A CA 1
ATOM 704 C C . LEU A 1 86 ? -19.247 6.173 10.724 1.00 81.06 86 LEU A C 1
ATOM 706 O O . LEU A 1 86 ? -19.082 6.380 9.520 1.00 81.06 86 LEU A O 1
ATOM 710 N N . ASP A 1 87 ? -18.438 6.677 11.658 1.00 80.88 87 ASP A N 1
ATOM 711 C CA . ASP A 1 87 ? -17.322 7.579 11.357 1.00 80.88 87 ASP A CA 1
ATOM 712 C C . ASP A 1 87 ? -16.252 6.839 10.555 1.00 80.88 87 ASP A C 1
ATOM 714 O O . ASP A 1 87 ? -15.826 7.288 9.490 1.00 80.88 87 ASP A O 1
ATOM 718 N N . THR A 1 88 ? -15.909 5.640 11.010 1.00 75.31 88 THR A N 1
ATOM 719 C CA . THR A 1 88 ? -14.999 4.724 10.338 1.00 75.31 88 THR A CA 1
ATOM 720 C C . THR A 1 88 ? -15.456 4.391 8.912 1.00 75.31 88 THR A C 1
ATOM 722 O O . THR A 1 88 ? -14.668 4.443 7.960 1.00 75.31 88 THR A O 1
ATOM 725 N N . PHE A 1 89 ? -16.735 4.049 8.734 1.00 78.00 89 PHE A N 1
ATOM 726 C CA . PHE A 1 89 ?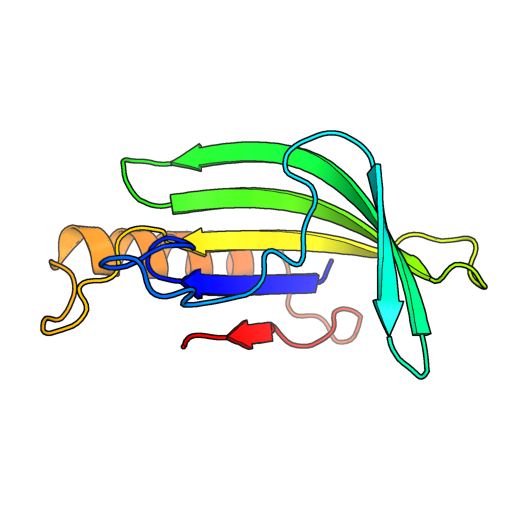 -17.278 3.752 7.410 1.00 78.00 89 PHE A CA 1
ATOM 727 C C . PHE A 1 89 ? -17.202 4.979 6.488 1.00 78.00 89 PHE A C 1
ATOM 729 O O . PHE A 1 89 ? -16.816 4.867 5.318 1.00 78.00 89 PHE A O 1
ATOM 736 N N . TYR A 1 90 ? -17.506 6.170 7.013 1.00 81.88 90 TYR A N 1
ATOM 737 C CA . TYR A 1 90 ? -17.381 7.415 6.260 1.00 81.88 90 TYR A CA 1
ATOM 738 C C . TYR A 1 90 ? -15.937 7.744 5.881 1.00 81.88 90 TYR A C 1
ATOM 740 O O . TYR A 1 90 ? -15.717 8.256 4.778 1.00 81.88 90 TYR A O 1
ATOM 748 N N . GLU A 1 91 ? -14.952 7.445 6.728 1.00 77.50 91 GLU A N 1
ATOM 749 C CA . GLU A 1 91 ? -13.536 7.622 6.394 1.00 77.50 91 GLU A CA 1
ATOM 750 C C . GLU A 1 91 ? -13.130 6.761 5.193 1.00 77.50 91 GLU A C 1
ATOM 752 O O . GLU A 1 91 ? -12.532 7.285 4.246 1.00 77.50 91 GLU A O 1
ATOM 757 N N . LEU A 1 92 ? -13.530 5.483 5.169 1.00 75.31 92 LEU A N 1
ATOM 758 C CA . LEU A 1 92 ? -13.279 4.576 4.044 1.00 75.31 92 LEU A CA 1
ATOM 759 C C . LEU A 1 92 ? -13.911 5.096 2.745 1.00 75.31 92 LEU A C 1
ATOM 761 O O . LEU A 1 92 ? -13.232 5.221 1.720 1.00 75.31 92 LEU A O 1
ATOM 765 N N . VAL A 1 93 ? -15.202 5.442 2.785 1.00 78.69 93 VAL A N 1
ATOM 766 C CA . VAL A 1 93 ? -15.922 5.971 1.615 1.00 78.69 93 VAL A CA 1
ATOM 767 C C . VAL A 1 93 ? -15.284 7.274 1.135 1.00 78.69 93 VAL A C 1
ATOM 769 O O . VAL A 1 93 ? -15.085 7.473 -0.064 1.00 78.69 93 VAL A O 1
ATOM 772 N N . THR A 1 94 ? -14.901 8.161 2.051 1.00 80.56 94 THR A N 1
ATOM 773 C CA . THR A 1 94 ? -14.276 9.441 1.704 1.00 80.56 94 THR A CA 1
ATOM 774 C C . THR A 1 94 ? -12.886 9.247 1.102 1.00 80.56 94 THR A C 1
ATOM 776 O O . THR A 1 94 ? -12.543 9.941 0.142 1.00 80.56 94 THR A O 1
ATOM 779 N N . ALA A 1 95 ? -12.088 8.305 1.614 1.00 74.38 95 ALA A N 1
ATOM 780 C CA . ALA A 1 95 ? -10.793 7.948 1.040 1.00 74.38 95 ALA A CA 1
ATOM 781 C C . ALA A 1 95 ? -10.949 7.424 -0.397 1.00 74.38 95 ALA A C 1
ATOM 783 O O . ALA A 1 95 ? -10.283 7.928 -1.306 1.00 74.38 95 ALA A O 1
ATOM 784 N N . GLN A 1 96 ? -11.907 6.518 -0.624 1.00 73.19 96 GLN A N 1
ATOM 785 C CA . GLN A 1 96 ? -12.249 6.007 -1.954 1.00 73.19 96 GLN A CA 1
ATOM 786 C C . GLN A 1 96 ? -12.686 7.133 -2.904 1.00 73.19 96 GLN A C 1
ATOM 788 O O . GLN A 1 96 ? -12.193 7.237 -4.027 1.00 73.19 96 GLN A O 1
ATOM 793 N N . MET A 1 97 ? -13.577 8.022 -2.457 1.00 76.81 97 MET A N 1
ATOM 794 C CA . MET A 1 97 ? -14.079 9.138 -3.268 1.00 76.81 97 MET A CA 1
ATOM 795 C C . MET A 1 97 ? -12.978 10.151 -3.604 1.00 76.81 97 MET A C 1
ATOM 797 O O . MET A 1 97 ? -12.891 10.617 -4.742 1.00 76.81 97 MET A O 1
ATOM 801 N N . ARG A 1 98 ? -12.096 10.476 -2.647 1.00 76.12 98 ARG A N 1
ATOM 802 C CA . ARG A 1 98 ? -10.914 11.322 -2.891 1.00 76.12 98 ARG A CA 1
ATOM 803 C C . ARG A 1 98 ? -9.996 10.693 -3.931 1.00 76.12 98 ARG A C 1
ATOM 805 O O . ARG A 1 98 ? -9.501 11.412 -4.798 1.00 76.12 98 ARG A O 1
ATOM 812 N N . PHE A 1 99 ? -9.798 9.378 -3.867 1.00 69.25 99 PHE A N 1
ATOM 813 C CA . PHE A 1 99 ? -9.009 8.670 -4.862 1.00 69.25 99 PHE A CA 1
ATOM 814 C C . PHE A 1 99 ? -9.648 8.763 -6.251 1.00 69.25 99 PHE A C 1
ATOM 816 O O . PHE A 1 99 ? -8.978 9.223 -7.172 1.00 69.25 99 PHE A O 1
ATOM 823 N N . MET A 1 100 ? -10.931 8.403 -6.393 1.00 70.31 100 MET A N 1
ATOM 824 C CA . MET A 1 100 ? -11.636 8.425 -7.685 1.00 70.31 100 MET A CA 1
ATOM 825 C C . MET A 1 100 ? -11.721 9.827 -8.298 1.00 70.31 100 MET A C 1
ATOM 827 O O . MET A 1 100 ? -11.733 9.972 -9.516 1.00 70.31 100 MET A O 1
ATOM 831 N N . ARG A 1 101 ? -11.757 10.876 -7.469 1.00 73.38 101 ARG A N 1
ATOM 832 C CA . ARG A 1 101 ? -11.719 12.265 -7.945 1.00 73.38 101 ARG A CA 1
ATOM 833 C C . ARG A 1 101 ? -10.346 12.661 -8.481 1.00 73.38 101 ARG A C 1
ATOM 835 O O . ARG A 1 101 ? -10.263 13.401 -9.455 1.00 73.38 101 ARG A O 1
ATOM 842 N N . ASN A 1 102 ? -9.281 12.216 -7.820 1.00 67.38 102 ASN A N 1
ATOM 843 C CA . ASN A 1 102 ? -7.913 12.596 -8.172 1.00 67.38 102 ASN A CA 1
ATOM 844 C C . ASN A 1 102 ? -7.301 11.687 -9.249 1.00 67.38 102 ASN A C 1
ATOM 846 O O . ASN A 1 102 ? -6.287 12.045 -9.840 1.00 67.38 102 ASN A O 1
ATOM 850 N N . HIS A 1 103 ? -7.909 10.529 -9.503 1.00 63.75 103 HIS A N 1
ATOM 851 C CA . HIS A 1 103 ? -7.462 9.562 -10.494 1.00 63.75 103 HIS A CA 1
ATOM 852 C C . HIS A 1 103 ? -8.668 9.159 -11.328 1.00 63.75 103 HIS A C 1
ATOM 854 O O . HIS A 1 103 ? -9.516 8.392 -10.869 1.00 63.75 103 HIS A O 1
ATOM 860 N N . SER A 1 104 ? -8.751 9.676 -12.557 1.00 55.97 104 SER A N 1
ATOM 861 C CA . SER A 1 104 ? -9.749 9.193 -13.503 1.00 55.97 104 SER A CA 1
ATOM 862 C C . SER A 1 104 ? -9.573 7.687 -13.641 1.00 55.97 104 SER A C 1
ATOM 864 O O . SER A 1 104 ? -8.480 7.233 -13.982 1.00 55.97 104 SER A O 1
ATOM 866 N N . VAL A 1 105 ? -10.635 6.917 -13.416 1.00 56.44 105 VAL A N 1
ATOM 867 C CA . VAL A 1 105 ? -10.711 5.522 -13.861 1.00 56.44 105 VAL A CA 1
ATOM 868 C C . VAL A 1 105 ? -10.832 5.566 -15.390 1.00 56.44 105 VAL A C 1
ATOM 870 O O . VAL A 1 105 ? -11.905 5.385 -15.956 1.00 56.44 105 VAL A O 1
ATOM 873 N N . SER A 1 106 ? -9.761 5.995 -16.061 1.00 57.25 106 SER A N 1
ATOM 874 C CA . SER A 1 106 ? -9.668 6.021 -17.514 1.00 57.25 106 SER A CA 1
ATOM 875 C C . SER A 1 106 ? -9.416 4.603 -18.010 1.00 57.25 106 SER A C 1
ATOM 877 O O . SER A 1 106 ? -8.960 3.744 -17.256 1.00 57.25 106 SER A O 1
ATOM 879 N N . ALA A 1 107 ? -9.677 4.355 -19.293 1.00 57.81 107 ALA A N 1
ATOM 880 C CA . ALA A 1 107 ? -9.372 3.070 -19.927 1.00 57.81 107 ALA A CA 1
ATOM 881 C C . ALA A 1 107 ? -7.886 2.666 -19.794 1.00 57.81 107 ALA A C 1
ATOM 883 O O . ALA A 1 107 ? -7.561 1.484 -19.872 1.00 57.81 107 ALA A O 1
ATOM 884 N N . ASP A 1 108 ? -6.999 3.634 -19.537 1.00 59.84 108 ASP A N 1
ATOM 885 C CA . ASP A 1 108 ? -5.561 3.427 -19.334 1.00 59.84 108 ASP A CA 1
ATOM 886 C C . ASP A 1 108 ? -5.217 2.900 -17.931 1.00 59.84 108 ASP A C 1
ATOM 888 O O . ASP A 1 108 ? -4.047 2.664 -17.611 1.00 59.84 108 ASP A O 1
ATOM 892 N N . HIS A 1 109 ? -6.198 2.785 -17.034 1.00 67.38 109 HIS A N 1
ATOM 893 C CA . HIS A 1 109 ? -6.018 2.297 -15.672 1.00 67.38 109 HIS A CA 1
ATOM 894 C C . HIS A 1 109 ? -6.878 1.052 -15.464 1.00 67.38 109 HIS A C 1
ATOM 896 O O . HIS A 1 109 ? -8.085 1.054 -15.695 1.00 67.38 109 HIS A O 1
ATOM 902 N N . GLY A 1 110 ? -6.231 -0.037 -15.040 1.00 68.75 110 GLY A N 1
ATOM 903 C CA . GLY A 1 110 ? -6.923 -1.283 -14.722 1.00 68.75 110 GLY A CA 1
ATOM 904 C C . GLY A 1 110 ? -7.953 -1.096 -13.599 1.00 68.75 110 GLY A C 1
ATOM 905 O O . GLY A 1 110 ? -7.894 -0.106 -12.863 1.00 68.75 110 GLY A O 1
ATOM 906 N N . PRO A 1 111 ? -8.893 -2.044 -13.447 1.00 74.81 111 PRO A N 1
ATOM 907 C CA . PRO A 1 111 ? -9.936 -1.951 -12.436 1.00 74.81 111 PRO A CA 1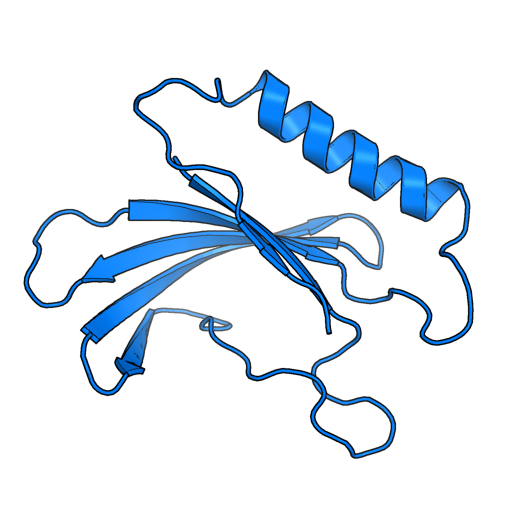
ATOM 908 C C . PRO A 1 111 ? -9.339 -1.847 -11.030 1.00 74.81 111 PRO A C 1
ATOM 910 O O . PRO A 1 111 ? -8.261 -2.379 -10.754 1.00 74.81 111 PRO A O 1
ATOM 913 N N . ALA A 1 112 ? -10.074 -1.193 -10.131 1.00 76.81 112 ALA A N 1
ATOM 914 C CA . ALA A 1 112 ? -9.756 -1.252 -8.714 1.00 76.81 112 ALA A CA 1
ATOM 915 C C . ALA A 1 112 ? -9.844 -2.705 -8.234 1.00 76.81 112 ALA A C 1
ATOM 917 O O . ALA A 1 112 ? -10.835 -3.391 -8.491 1.00 76.81 112 ALA A O 1
ATOM 918 N N . ILE A 1 113 ? -8.812 -3.166 -7.535 1.00 80.88 113 ILE A N 1
ATOM 919 C CA . ILE A 1 113 ? -8.811 -4.488 -6.912 1.00 80.88 113 ILE A CA 1
ATOM 920 C C . ILE A 1 113 ? -9.227 -4.297 -5.464 1.00 80.88 113 ILE A C 1
ATOM 922 O O . ILE A 1 113 ? -8.576 -3.555 -4.736 1.00 80.88 113 ILE A O 1
ATOM 926 N N . VAL A 1 114 ? -10.302 -4.961 -5.054 1.00 80.56 114 VAL A N 1
ATOM 927 C CA . VAL A 1 114 ? -10.747 -4.993 -3.661 1.00 80.56 114 VAL A CA 1
ATOM 928 C C . VAL A 1 114 ? -10.639 -6.426 -3.180 1.00 80.56 114 VAL A C 1
ATOM 930 O O . VAL A 1 114 ? -11.119 -7.337 -3.856 1.00 80.56 114 VAL A O 1
ATOM 933 N N . HIS A 1 115 ? -10.024 -6.631 -2.023 1.00 77.69 115 HIS A N 1
ATOM 934 C CA . HIS A 1 115 ? -10.087 -7.917 -1.350 1.00 77.69 115 HIS A CA 1
ATOM 935 C C . HIS A 1 115 ? -10.342 -7.733 0.144 1.00 77.69 115 HIS A C 1
ATOM 937 O O . HIS A 1 115 ? -9.924 -6.748 0.757 1.00 77.69 115 HIS A O 1
ATOM 943 N N . CYS A 1 116 ? -11.031 -8.713 0.707 1.00 74.25 116 CYS A N 1
ATOM 944 C CA . CYS A 1 116 ? -11.176 -8.926 2.136 1.00 74.25 116 CYS A CA 1
ATOM 945 C C . CYS A 1 116 ? -10.800 -10.379 2.451 1.00 74.25 116 CYS A C 1
ATOM 947 O O . CYS A 1 116 ? -10.401 -11.126 1.548 1.00 74.25 116 CYS A O 1
ATOM 949 N N . ARG A 1 117 ? -10.888 -10.766 3.722 1.00 63.28 117 ARG A N 1
ATOM 950 C CA . ARG A 1 117 ? -10.879 -12.180 4.100 1.00 63.28 117 ARG A CA 1
ATOM 951 C C . ARG A 1 117 ? -12.237 -12.824 3.829 1.00 63.28 117 ARG A C 1
ATOM 953 O O . ARG A 1 117 ? -13.247 -12.099 3.948 1.00 63.28 117 ARG A O 1
#